Protein AF-B9IB78-F1 (afdb_monomer_lite)

Secondary structure (DSSP, 8-state):
---PPPPHHHHHHHHHHHHHHHHHHHHH-TTHHHHHHHHHHHHHIIIIIHHHHHHHHHHGGG-SS-HHHHHHHHHHHHHHHHHHHHHHHHHHHHHHHTTT--------

Sequence (108 aa):
MKNKRCSWWVRTGFRLFFGGLAFFIAVAFPFLPSLAALIGGIALPLTLAYPCFMWISIKKTHQKGHGVMWCLNLGPGCLGMVLSVLLVVAAVWNLATKGLHANFFHPE

pLDDT: mean 73.42, std 11.43, range [43.75, 92.19]

Organism: Populus trichocarpa (NCBI:txid3694)

InterPro domains:
  IPR013057 Amino acid transporter, transmembrane domain [PF01490] (2-90)

Foldseek 3Di:
DDPPPDPPVVVVVVVCVVVVVVVVCVVPAPLVVLVVLL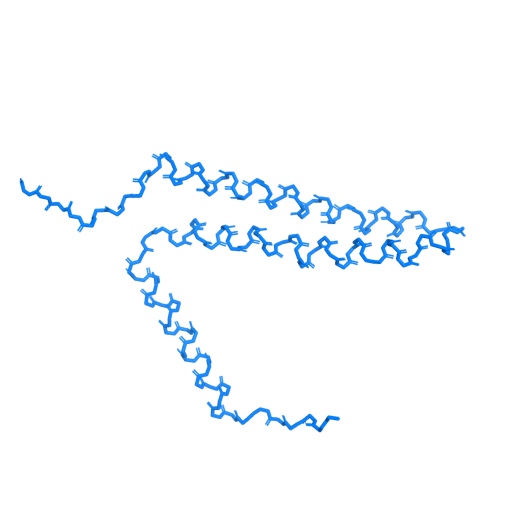VQLVCLLVVQQVVLVVVCVVCVVVPPPDVVVNCVSVVRNVVSNVSSVVSNVVSVVCCVVVVRPPCVDDDD

Structure (mmCIF, N/CA/C/O backbone):
data_AF-B9IB78-F1
#
_entry.id   AF-B9IB78-F1
#
loop_
_atom_site.group_PDB
_atom_site.id
_atom_site.type_symbol
_atom_site.label_atom_id
_atom_site.label_alt_id
_atom_site.label_comp_id
_atom_site.label_asym_id
_atom_site.label_entity_id
_atom_site.label_seq_id
_atom_site.pdbx_PDB_ins_code
_atom_site.Cartn_x
_atom_site.Cartn_y
_atom_site.Cartn_z
_atom_site.occupancy
_atom_site.B_iso_or_equiv
_atom_site.auth_seq_id
_atom_site.auth_comp_id
_atom_site.auth_asym_id
_atom_site.auth_atom_id
_atom_site.pdbx_PDB_model_num
ATOM 1 N N . MET A 1 1 ? -21.396 -17.308 15.262 1.00 46.41 1 MET A N 1
ATOM 2 C CA . MET A 1 1 ? -20.231 -17.838 14.515 1.00 46.41 1 MET A CA 1
ATOM 3 C C . MET A 1 1 ? -19.153 -18.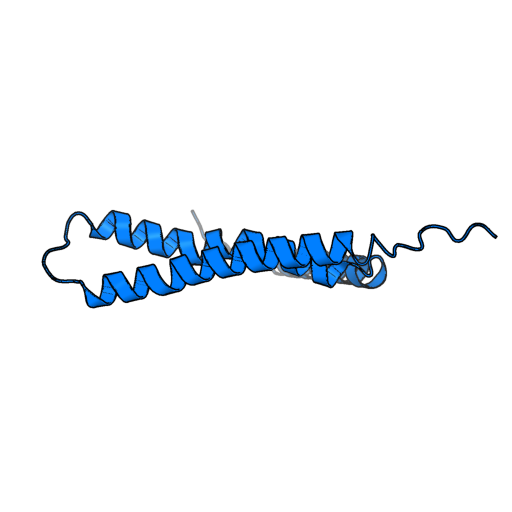247 15.515 1.00 46.41 1 MET A C 1
ATOM 5 O O . MET A 1 1 ? -18.690 -17.398 16.262 1.00 46.41 1 MET A O 1
ATOM 9 N N . LYS A 1 2 ? -18.824 -19.541 15.631 1.00 50.81 2 LYS A N 1
ATOM 10 C CA . LYS A 1 2 ? -17.806 -20.026 16.585 1.00 50.81 2 LYS A CA 1
ATOM 11 C C . LYS A 1 2 ? -16.413 -19.762 16.006 1.00 50.81 2 LYS A C 1
ATOM 13 O O . LYS A 1 2 ? -16.070 -20.333 14.976 1.00 50.81 2 LYS A O 1
ATOM 18 N N . ASN A 1 3 ? -15.629 -18.914 16.669 1.00 60.31 3 ASN A N 1
ATOM 19 C CA . ASN A 1 3 ? -14.272 -18.536 16.269 1.00 60.31 3 ASN A CA 1
ATOM 20 C C . ASN A 1 3 ? -13.300 -19.705 16.548 1.00 60.31 3 ASN A C 1
ATOM 22 O O . ASN A 1 3 ? -12.593 -19.725 17.555 1.00 60.31 3 ASN A O 1
ATOM 26 N N . LYS A 1 4 ? -13.336 -20.762 15.724 1.00 70.94 4 LYS A N 1
ATOM 27 C CA . LYS A 1 4 ? -12.380 -21.876 15.832 1.00 70.94 4 LYS A CA 1
ATOM 28 C C . LYS A 1 4 ? -11.001 -21.368 15.411 1.00 70.94 4 LYS A C 1
ATOM 30 O O . LYS A 1 4 ? -10.877 -20.741 14.361 1.00 70.94 4 LYS A O 1
ATOM 35 N N . ARG A 1 5 ? -9.963 -21.650 16.213 1.00 67.69 5 ARG A N 1
ATOM 36 C CA . ARG A 1 5 ? -8.568 -21.391 15.818 1.00 67.69 5 ARG A CA 1
ATOM 37 C C . ARG A 1 5 ? -8.340 -22.031 14.451 1.00 67.69 5 ARG A C 1
ATOM 39 O O . ARG A 1 5 ? -8.502 -23.241 14.309 1.00 67.69 5 ARG A O 1
ATOM 46 N N . CYS A 1 6 ? -7.999 -21.205 13.465 1.00 67.44 6 CYS A N 1
ATOM 47 C CA . CYS A 1 6 ? -7.587 -21.668 12.147 1.00 67.44 6 CYS A CA 1
ATOM 48 C C . CYS A 1 6 ? -6.486 -22.722 12.344 1.00 67.44 6 CYS A C 1
ATOM 50 O O . CYS A 1 6 ? -5.532 -22.464 13.086 1.00 67.44 6 CYS A O 1
ATOM 52 N N . SER A 1 7 ? -6.673 -23.923 11.782 1.00 82.56 7 SER A N 1
ATOM 53 C CA . SER A 1 7 ? -5.764 -25.048 12.023 1.00 82.56 7 SER A CA 1
ATOM 54 C C . SER A 1 7 ? -4.332 -24.634 11.672 1.00 82.56 7 SER A C 1
ATOM 56 O O . SER A 1 7 ? -4.091 -23.948 10.678 1.00 82.56 7 SER A O 1
ATOM 58 N N . TRP A 1 8 ? -3.368 -24.995 12.517 1.00 83.19 8 TRP A N 1
ATOM 59 C CA . TRP A 1 8 ? -1.984 -24.540 12.368 1.00 83.19 8 TRP A CA 1
ATOM 60 C C . TRP A 1 8 ? -1.414 -24.898 10.984 1.00 83.19 8 TRP A C 1
ATOM 62 O O . TRP A 1 8 ? -0.721 -24.091 10.373 1.00 83.19 8 TRP A O 1
ATOM 72 N N . TRP A 1 9 ? -1.845 -26.034 10.429 1.00 85.56 9 TRP A N 1
ATOM 73 C CA . TRP A 1 9 ? -1.520 -26.491 9.079 1.00 85.56 9 TRP A CA 1
ATOM 74 C C . TRP A 1 9 ? -1.992 -25.555 7.967 1.00 85.56 9 TRP A C 1
ATOM 76 O O . TRP A 1 9 ? -1.199 -25.206 7.098 1.00 85.56 9 TRP A O 1
ATOM 86 N N . VAL A 1 10 ? -3.247 -25.092 8.000 1.00 87.44 10 VAL A N 1
ATOM 87 C CA . VAL A 1 10 ? -3.752 -24.164 6.969 1.00 87.44 10 VAL A CA 1
ATOM 88 C C . VAL A 1 10 ? -3.088 -22.795 7.082 1.00 87.44 10 VAL A C 1
ATOM 90 O O . VAL A 1 10 ? -2.789 -22.170 6.068 1.00 87.44 10 VAL A O 1
ATOM 93 N N . ARG A 1 11 ? -2.767 -22.349 8.303 1.00 84.81 11 ARG A N 1
ATOM 94 C CA . ARG A 1 11 ? -2.031 -21.096 8.522 1.00 84.81 11 ARG A CA 1
ATOM 95 C C . ARG A 1 11 ? -0.603 -21.171 7.977 1.00 84.81 11 ARG A C 1
ATOM 97 O O . ARG A 1 11 ? -0.141 -20.212 7.360 1.00 84.81 11 ARG A O 1
ATOM 104 N N . THR A 1 12 ? 0.086 -22.287 8.201 1.00 88.75 12 THR A N 1
ATOM 105 C CA . THR A 1 12 ? 1.443 -22.518 7.692 1.00 88.75 12 THR A CA 1
ATOM 106 C C . THR A 1 12 ? 1.442 -22.709 6.176 1.00 88.75 12 THR A C 1
ATOM 108 O O . THR A 1 12 ? 2.237 -22.065 5.500 1.00 88.75 12 THR A O 1
ATOM 111 N N . GLY A 1 13 ? 0.506 -23.488 5.626 1.00 92.12 13 GLY A N 1
ATOM 112 C CA . GLY A 1 13 ? 0.356 -23.673 4.180 1.00 92.12 13 GLY A CA 1
ATOM 113 C C . GLY A 1 13 ? 0.106 -22.356 3.445 1.00 92.12 13 GLY A C 1
ATOM 114 O O . GLY A 1 13 ? 0.786 -22.062 2.468 1.00 92.12 13 GLY A O 1
ATOM 115 N N . PHE A 1 14 ? -0.781 -21.505 3.968 1.00 90.38 14 PHE A N 1
ATOM 116 C CA . PHE A 1 14 ? -1.029 -20.179 3.397 1.00 90.38 14 PHE A CA 1
ATOM 117 C C . PHE A 1 14 ? 0.215 -19.282 3.448 1.00 90.38 14 PHE A C 1
ATOM 119 O O . PHE A 1 14 ? 0.536 -18.615 2.469 1.00 90.38 14 PHE A O 1
ATOM 126 N N . ARG A 1 15 ? 0.959 -19.285 4.564 1.00 87.44 15 ARG A N 1
ATOM 127 C CA . ARG A 1 15 ? 2.216 -18.524 4.680 1.00 87.44 15 ARG A CA 1
ATOM 128 C C . ARG A 1 15 ? 3.277 -18.998 3.693 1.00 87.44 15 ARG A C 1
ATOM 130 O O . ARG A 1 15 ? 3.925 -18.158 3.079 1.00 87.44 15 ARG A O 1
ATOM 137 N N . LEU A 1 16 ? 3.447 -20.310 3.545 1.00 92.19 16 LEU A N 1
ATOM 138 C CA . LEU A 1 16 ? 4.402 -20.891 2.602 1.00 92.19 16 LEU A CA 1
ATOM 139 C C . LEU A 1 16 ? 4.001 -20.603 1.155 1.00 92.19 16 LEU A C 1
ATOM 141 O O . LEU A 1 16 ? 4.859 -20.244 0.360 1.00 92.19 16 LEU A O 1
ATOM 145 N N . PHE A 1 17 ? 2.710 -20.683 0.828 1.00 91.62 17 PHE A N 1
ATOM 146 C CA . PHE A 1 17 ? 2.206 -20.356 -0.502 1.00 91.62 17 PHE A CA 1
ATOM 147 C C . PHE A 1 17 ? 2.440 -18.884 -0.853 1.00 91.62 17 PHE A C 1
ATOM 149 O O . PHE A 1 17 ? 3.050 -18.594 -1.874 1.00 91.62 17 PHE A O 1
ATOM 156 N N . PHE A 1 18 ? 2.024 -17.950 0.009 1.00 85.69 18 PHE A N 1
ATOM 157 C CA . PHE A 1 18 ? 2.228 -16.520 -0.238 1.00 85.69 18 PHE A CA 1
ATOM 158 C C . PHE A 1 18 ? 3.707 -16.132 -0.236 1.00 85.69 18 PHE A C 1
ATOM 160 O O . PHE A 1 18 ? 4.128 -15.354 -1.086 1.00 85.69 18 PHE A O 1
ATOM 167 N N . GLY A 1 19 ? 4.498 -16.680 0.688 1.00 86.75 19 GLY A N 1
ATOM 168 C CA . GLY A 1 19 ? 5.938 -16.437 0.744 1.00 86.75 19 GLY A CA 1
ATOM 169 C C . GLY A 1 19 ? 6.668 -16.990 -0.480 1.00 86.75 19 GLY A C 1
ATOM 170 O O . GLY A 1 19 ? 7.464 -16.281 -1.088 1.00 86.75 19 GLY A O 1
ATOM 171 N N . GLY A 1 20 ? 6.353 -18.224 -0.881 1.00 86.56 20 GLY A N 1
ATOM 172 C CA . GLY A 1 20 ? 6.916 -18.865 -2.068 1.00 86.56 20 GLY A CA 1
ATOM 173 C C . GLY A 1 20 ? 6.504 -18.165 -3.360 1.00 86.56 20 GLY A C 1
ATOM 174 O O . GLY A 1 20 ? 7.353 -17.906 -4.206 1.00 86.56 20 GLY A O 1
ATOM 175 N N . LEU A 1 21 ? 5.232 -17.778 -3.486 1.00 84.69 21 LEU A N 1
ATOM 176 C CA . LEU A 1 21 ? 4.734 -16.999 -4.618 1.00 84.69 21 LEU A CA 1
ATOM 177 C C . LEU A 1 21 ? 5.436 -15.638 -4.700 1.00 84.69 21 LEU A C 1
ATOM 179 O O . LEU A 1 21 ? 5.912 -15.265 -5.766 1.00 84.69 21 LEU A O 1
ATOM 183 N N . ALA A 1 22 ? 5.560 -14.919 -3.581 1.00 82.06 22 ALA A N 1
ATOM 184 C CA . ALA A 1 22 ? 6.268 -13.642 -3.541 1.00 82.06 22 ALA A CA 1
ATOM 185 C C . ALA A 1 22 ? 7.746 -13.792 -3.935 1.00 82.06 22 ALA A C 1
ATOM 187 O O . ALA A 1 22 ? 8.246 -12.980 -4.707 1.00 82.06 22 ALA A O 1
ATOM 188 N N . PHE A 1 23 ? 8.425 -14.843 -3.464 1.00 81.94 23 PHE A N 1
ATOM 189 C CA . PHE A 1 23 ? 9.810 -15.143 -3.837 1.00 81.94 23 PHE A CA 1
ATOM 190 C C . PHE A 1 23 ? 9.952 -15.509 -5.321 1.00 81.94 23 PHE A C 1
ATOM 192 O O . PHE A 1 23 ? 10.859 -15.028 -5.993 1.00 81.94 23 PHE A O 1
ATOM 199 N N . PHE A 1 24 ? 9.036 -16.312 -5.863 1.00 81.88 24 PHE A N 1
ATOM 200 C CA . PHE A 1 24 ? 9.041 -16.671 -7.280 1.00 81.88 24 PHE A CA 1
ATOM 201 C C . PHE A 1 24 ? 8.857 -15.438 -8.170 1.00 81.88 24 PHE A C 1
ATOM 203 O O . PHE A 1 24 ? 9.621 -15.235 -9.109 1.00 81.88 24 PHE A O 1
ATOM 210 N N . ILE A 1 25 ? 7.902 -14.568 -7.830 1.00 76.44 25 ILE A N 1
ATOM 211 C CA . ILE A 1 25 ? 7.698 -13.299 -8.534 1.00 76.44 25 ILE A CA 1
ATOM 212 C C . ILE A 1 25 ? 8.950 -12.409 -8.367 1.00 76.44 25 ILE A C 1
ATOM 214 O O . ILE A 1 25 ? 9.356 -11.785 -9.344 1.00 76.44 25 ILE A O 1
ATOM 218 N N . ALA A 1 26 ? 9.591 -12.392 -7.181 1.00 74.88 26 ALA A N 1
ATOM 219 C CA . ALA A 1 26 ? 10.844 -11.664 -6.876 1.00 74.88 26 ALA A CA 1
ATOM 220 C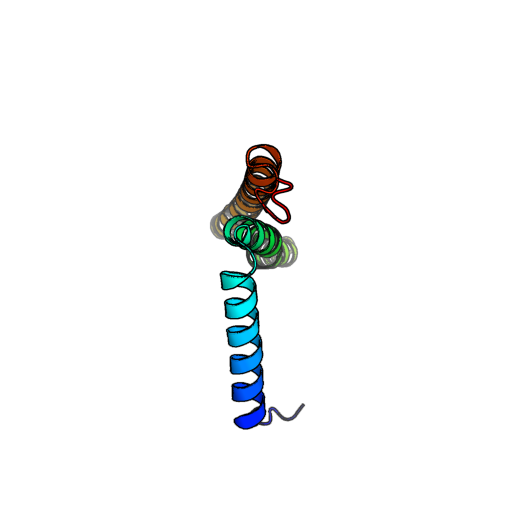 C . ALA A 1 26 ? 11.982 -11.998 -7.824 1.00 74.88 26 ALA A C 1
ATOM 222 O O . ALA A 1 26 ? 12.654 -11.101 -8.331 1.00 74.88 26 ALA A O 1
ATOM 223 N N . VAL A 1 27 ? 12.174 -13.286 -8.066 1.00 74.50 27 VAL A N 1
ATOM 224 C CA . VAL A 1 27 ? 13.242 -13.782 -8.926 1.00 74.50 27 VAL A CA 1
ATOM 225 C C . VAL A 1 27 ? 12.872 -13.659 -10.407 1.00 74.50 27 VAL A C 1
ATOM 227 O O . VAL A 1 27 ? 13.735 -13.336 -11.217 1.00 74.50 27 VAL A O 1
ATOM 230 N N . ALA A 1 28 ? 11.607 -13.884 -10.773 1.00 75.88 28 ALA A N 1
ATOM 231 C CA . ALA A 1 28 ? 11.174 -13.908 -12.170 1.00 75.88 28 ALA A CA 1
ATOM 232 C C . ALA A 1 28 ? 10.959 -12.513 -12.785 1.00 75.88 28 ALA A C 1
ATOM 234 O O . ALA A 1 28 ? 11.098 -12.356 -13.998 1.00 75.88 28 ALA A O 1
ATOM 235 N N . PHE A 1 29 ? 10.604 -11.501 -11.985 1.00 68.31 29 PHE A N 1
ATOM 236 C CA . PHE A 1 29 ? 10.166 -10.205 -12.504 1.00 68.31 29 PHE A CA 1
ATOM 237 C C . PHE A 1 29 ? 10.949 -9.017 -11.917 1.00 68.31 29 PHE A C 1
ATOM 239 O O . PHE A 1 29 ? 10.666 -8.570 -10.802 1.00 68.31 29 PHE A O 1
ATOM 246 N N . PRO A 1 30 ? 11.854 -8.388 -12.694 1.00 64.00 30 PRO A N 1
ATOM 247 C CA . PRO A 1 30 ? 12.628 -7.228 -12.236 1.00 64.00 30 PRO A CA 1
ATOM 248 C C . PRO A 1 30 ? 11.792 -5.939 -12.072 1.00 64.00 30 PRO A C 1
ATOM 250 O O . PRO A 1 30 ? 12.304 -4.921 -11.613 1.00 64.00 30 PRO A O 1
ATOM 253 N N . PHE A 1 31 ? 10.499 -5.953 -12.423 1.00 64.06 31 PHE A N 1
ATOM 254 C CA . PHE A 1 31 ? 9.575 -4.806 -12.333 1.00 64.06 31 PHE A CA 1
ATOM 255 C C . PHE A 1 31 ? 8.749 -4.749 -11.037 1.00 64.06 31 PHE A C 1
ATOM 257 O O . PHE A 1 31 ? 7.897 -3.874 -10.858 1.00 64.06 31 PHE A O 1
ATOM 264 N N . LEU A 1 32 ? 8.995 -5.670 -10.113 1.00 66.75 32 LEU A N 1
ATOM 265 C CA . LEU A 1 32 ? 8.300 -5.763 -8.835 1.00 66.75 32 LEU A CA 1
ATOM 266 C C . LEU A 1 32 ? 8.253 -4.507 -7.966 1.00 66.75 32 LEU A C 1
ATOM 268 O O . LEU A 1 32 ? 7.210 -4.289 -7.354 1.00 66.75 32 LEU A O 1
ATOM 272 N N . PRO A 1 33 ? 9.303 -3.669 -7.895 1.00 67.62 33 PRO A N 1
ATOM 273 C CA . PRO A 1 33 ? 9.221 -2.415 -7.154 1.00 67.62 33 PRO A CA 1
ATOM 274 C C . PRO A 1 33 ? 8.086 -1.521 -7.667 1.00 67.62 33 PRO A C 1
ATOM 276 O O . PRO A 1 33 ? 7.365 -0.920 -6.874 1.00 67.62 33 PRO A O 1
ATOM 279 N N . SER A 1 34 ? 7.874 -1.491 -8.988 1.00 66.94 34 SER A N 1
ATOM 280 C CA . SER A 1 34 ? 6.786 -0.725 -9.600 1.00 66.94 34 SER A CA 1
ATOM 281 C C . SER A 1 34 ? 5.419 -1.364 -9.341 1.00 66.94 34 SER A C 1
ATOM 283 O O . SER A 1 34 ? 4.459 -0.671 -9.012 1.00 66.94 34 SER A O 1
ATOM 285 N N . LEU A 1 35 ? 5.331 -2.699 -9.404 1.00 68.62 35 LEU A N 1
ATOM 286 C CA . LEU A 1 35 ? 4.091 -3.429 -9.125 1.00 68.62 35 LEU A CA 1
ATOM 287 C C . LEU A 1 35 ? 3.663 -3.289 -7.654 1.00 68.62 35 LEU A C 1
ATOM 289 O O . LEU A 1 35 ? 2.495 -3.045 -7.366 1.00 68.62 35 LEU A O 1
ATOM 293 N N . ALA A 1 36 ? 4.614 -3.380 -6.723 1.00 76.12 36 ALA A N 1
ATOM 294 C CA . ALA A 1 36 ? 4.383 -3.178 -5.297 1.00 76.12 36 ALA A CA 1
ATOM 295 C C . ALA A 1 36 ? 3.969 -1.732 -4.986 1.00 76.12 36 ALA A C 1
ATOM 297 O O . ALA A 1 36 ? 3.050 -1.5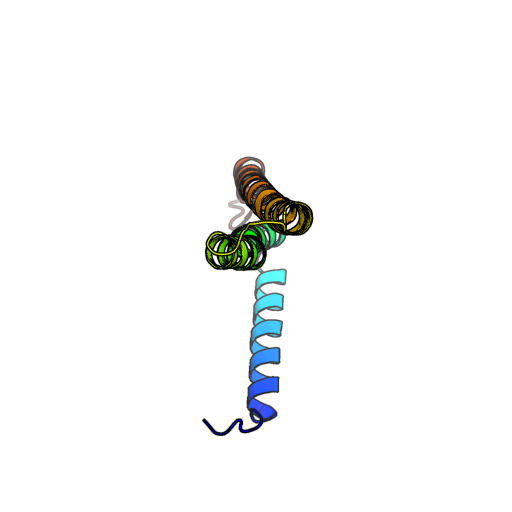25 -4.194 1.00 76.12 36 ALA A O 1
ATOM 298 N N . ALA A 1 37 ? 4.586 -0.740 -5.638 1.00 74.19 37 ALA A N 1
ATOM 299 C CA . ALA A 1 37 ? 4.185 0.661 -5.523 1.00 74.19 37 ALA A CA 1
ATOM 300 C C . ALA A 1 37 ? 2.774 0.913 -6.080 1.00 74.19 37 ALA A C 1
ATOM 302 O O . ALA A 1 37 ? 2.014 1.666 -5.479 1.00 74.19 37 ALA A O 1
ATOM 303 N N . LEU A 1 38 ? 2.390 0.248 -7.175 1.00 73.38 38 LEU A N 1
ATOM 304 C CA . LEU A 1 38 ? 1.049 0.342 -7.757 1.00 73.38 38 LEU A CA 1
ATOM 305 C C . LEU A 1 38 ? -0.013 -0.288 -6.842 1.00 73.38 38 LEU A C 1
ATOM 307 O O . LEU A 1 38 ? -1.022 0.341 -6.530 1.00 73.38 38 LEU A O 1
ATOM 311 N N . ILE A 1 39 ? 0.234 -1.515 -6.374 1.00 79.94 39 ILE A N 1
ATOM 312 C CA . ILE A 1 39 ? -0.666 -2.249 -5.473 1.00 79.94 39 ILE A CA 1
ATOM 313 C C . ILE A 1 39 ? -0.798 -1.507 -4.138 1.00 79.94 39 ILE A C 1
ATOM 315 O O . ILE A 1 39 ? -1.908 -1.311 -3.644 1.00 79.94 39 ILE A O 1
ATOM 319 N N . GLY A 1 40 ? 0.323 -1.049 -3.575 1.00 79.81 40 GLY A N 1
ATOM 320 C CA . GLY A 1 40 ? 0.348 -0.229 -2.366 1.00 79.81 40 GLY A CA 1
ATOM 321 C C . GLY A 1 40 ? -0.360 1.111 -2.565 1.00 79.81 40 GLY A C 1
ATOM 322 O O . GLY A 1 40 ? -1.148 1.510 -1.713 1.00 79.81 40 GLY A O 1
ATOM 323 N N . GLY A 1 41 ? -0.156 1.753 -3.718 1.00 79.12 41 GLY A N 1
ATOM 324 C CA . GLY A 1 41 ? -0.848 2.968 -4.139 1.00 79.12 41 GLY A CA 1
ATOM 325 C C . GLY A 1 41 ? -2.362 2.800 -4.096 1.00 79.12 41 GLY A C 1
ATOM 326 O O . GLY A 1 41 ? -3.027 3.531 -3.379 1.00 79.12 41 GLY A O 1
ATOM 327 N N . ILE A 1 42 ? -2.906 1.782 -4.765 1.00 76.31 42 ILE A N 1
ATOM 328 C CA . ILE A 1 42 ? -4.356 1.514 -4.816 1.00 76.31 42 ILE A CA 1
ATOM 329 C C . ILE A 1 42 ? -4.926 1.124 -3.437 1.00 76.31 42 ILE A C 1
ATOM 331 O O . ILE A 1 42 ? -6.081 1.421 -3.127 1.00 76.31 42 ILE A O 1
ATOM 335 N N . ALA A 1 43 ? -4.127 0.480 -2.583 1.00 81.88 43 ALA A N 1
ATOM 336 C CA . ALA A 1 43 ? -4.544 0.085 -1.239 1.00 81.88 43 ALA A CA 1
ATOM 337 C C . ALA A 1 43 ? -4.553 1.249 -0.223 1.00 81.88 43 ALA A C 1
ATOM 339 O O . ALA A 1 43 ? -5.289 1.194 0.768 1.00 81.88 43 ALA A O 1
ATOM 340 N N . LEU A 1 44 ? -3.773 2.313 -0.444 1.00 74.94 44 LEU A N 1
ATOM 341 C CA . LEU A 1 44 ? -3.679 3.466 0.464 1.00 74.94 44 LEU A CA 1
ATOM 342 C C . LEU A 1 44 ? -5.016 4.220 0.637 1.00 74.94 44 LEU A C 1
ATOM 344 O O . LEU A 1 44 ? -5.406 4.456 1.780 1.00 74.94 44 LEU A O 1
ATOM 348 N N . PRO A 1 45 ? -5.791 4.532 -0.420 1.00 73.69 45 PRO A N 1
ATOM 349 C CA . PRO A 1 45 ? -7.135 5.097 -0.300 1.00 73.69 45 PRO A CA 1
ATOM 350 C C . PRO A 1 45 ? -8.082 4.206 0.504 1.00 73.69 45 PRO A C 1
ATOM 352 O O . PRO A 1 45 ? -8.839 4.679 1.351 1.00 73.69 45 PRO A O 1
ATOM 355 N N . LEU A 1 46 ? -8.019 2.895 0.276 1.00 73.06 46 LEU A N 1
ATOM 356 C CA . LEU A 1 46 ? -8.908 1.935 0.924 1.00 73.06 46 LEU A CA 1
ATOM 357 C C . LEU A 1 46 ? -8.599 1.781 2.417 1.00 73.06 46 LEU A C 1
ATOM 359 O O . LEU A 1 46 ? -9.511 1.603 3.218 1.00 73.06 46 LEU A O 1
ATOM 363 N N . THR A 1 47 ? -7.329 1.867 2.808 1.00 79.25 47 THR A N 1
ATOM 364 C CA . THR A 1 47 ? -6.901 1.687 4.204 1.00 79.25 47 THR A CA 1
ATOM 365 C C . THR A 1 47 ? -6.885 2.985 5.009 1.00 79.25 47 THR A C 1
ATOM 367 O O . THR A 1 47 ? -7.153 2.946 6.207 1.00 79.25 47 THR A O 1
ATOM 370 N N . LEU A 1 48 ? -6.619 4.131 4.373 1.00 73.38 48 LEU A N 1
ATOM 371 C CA . LEU A 1 48 ? -6.522 5.433 5.043 1.00 73.38 48 LEU A CA 1
ATOM 372 C C . LEU A 1 48 ? -7.738 6.324 4.784 1.00 73.38 48 LEU A C 1
ATOM 374 O O . LEU A 1 48 ? -8.300 6.880 5.727 1.00 73.38 48 LEU A O 1
ATOM 378 N N . ALA A 1 49 ? -8.169 6.465 3.527 1.00 77.69 49 ALA A N 1
ATOM 379 C CA . ALA A 1 49 ? -9.247 7.390 3.184 1.00 77.69 49 ALA A CA 1
ATOM 380 C C . ALA A 1 49 ? -10.624 6.835 3.568 1.00 77.69 49 ALA A C 1
ATOM 382 O O . ALA A 1 49 ? -11.437 7.581 4.107 1.00 77.69 49 ALA A O 1
ATOM 383 N N . TYR A 1 50 ? -10.877 5.536 3.375 1.00 77.81 50 TYR A N 1
ATOM 384 C CA . TYR A 1 50 ? -12.166 4.912 3.701 1.00 77.81 50 TYR A CA 1
ATOM 385 C C . TYR A 1 50 ? -12.584 5.063 5.179 1.00 77.81 50 TYR A C 1
ATOM 387 O O . TYR A 1 50 ? -13.671 5.593 5.423 1.00 77.81 50 TYR A O 1
ATOM 395 N N . PRO A 1 51 ? -11.770 4.683 6.188 1.00 78.50 51 PRO A N 1
ATOM 396 C CA . PRO A 1 51 ? -12.161 4.865 7.587 1.00 78.50 51 PRO A CA 1
ATOM 397 C C . PRO A 1 51 ? -12.264 6.345 7.983 1.00 78.50 51 PRO A C 1
ATOM 399 O O . PRO A 1 51 ? -13.159 6.696 8.752 1.00 78.50 51 PRO A O 1
ATOM 402 N N . CYS A 1 52 ? -11.419 7.222 7.425 1.00 75.50 52 CYS A N 1
ATOM 403 C CA . CYS A 1 52 ? -11.471 8.661 7.698 1.00 75.50 52 CYS A CA 1
ATOM 404 C C . CYS A 1 52 ? -12.752 9.304 7.148 1.00 75.50 52 CYS A C 1
ATOM 406 O O . CYS A 1 52 ? -13.458 10.000 7.878 1.00 75.50 52 CYS A O 1
ATOM 408 N N . PHE A 1 53 ? -13.100 9.038 5.886 1.00 75.75 53 PHE A N 1
ATOM 409 C CA . PHE A 1 53 ? -14.340 9.531 5.282 1.00 75.75 53 PHE A CA 1
ATOM 410 C C . PHE A 1 53 ? -15.573 8.928 5.944 1.00 75.75 53 PHE A C 1
ATOM 412 O O . PHE A 1 53 ? -16.548 9.641 6.173 1.00 75.75 53 PHE A O 1
ATOM 419 N N . MET A 1 54 ? -15.537 7.643 6.297 1.00 81.81 54 MET A N 1
ATOM 420 C CA . MET A 1 54 ? -16.640 7.001 7.006 1.00 81.81 54 MET A CA 1
ATOM 421 C C . MET A 1 54 ? -16.858 7.630 8.385 1.00 81.81 54 MET A C 1
ATOM 423 O O . MET A 1 54 ? -17.989 7.968 8.731 1.00 81.81 54 MET A O 1
ATOM 427 N N . TRP A 1 55 ? -15.786 7.876 9.142 1.00 79.44 55 TRP A N 1
ATOM 428 C CA . TRP A 1 55 ? -15.856 8.578 10.423 1.00 79.44 55 TRP A CA 1
ATOM 429 C C . TRP A 1 55 ? -16.444 9.985 10.284 1.00 79.44 55 TRP A C 1
ATOM 431 O O . TRP A 1 55 ? -17.329 10.365 11.053 1.00 79.44 55 TRP A O 1
ATOM 441 N N . ILE A 1 56 ? -15.997 10.742 9.280 1.00 75.56 56 ILE A N 1
ATOM 442 C CA . ILE A 1 56 ? -16.517 12.081 8.990 1.00 75.56 56 ILE A CA 1
ATOM 443 C C . ILE A 1 56 ? -18.006 12.016 8.645 1.00 75.56 56 ILE A C 1
ATOM 445 O O . ILE A 1 56 ? -18.780 12.775 9.221 1.00 75.56 56 ILE A O 1
ATOM 449 N N . SER A 1 57 ? -18.428 11.093 7.779 1.00 75.81 57 SER A N 1
ATOM 450 C CA . SER A 1 57 ? -19.833 10.918 7.389 1.00 75.81 57 SER A CA 1
ATOM 451 C C . SER A 1 57 ? -20.734 10.551 8.570 1.00 75.81 57 SER A C 1
ATOM 453 O O . SER A 1 57 ? -21.834 11.085 8.678 1.00 75.81 57 SER A O 1
ATOM 455 N N . ILE A 1 58 ? -20.262 9.708 9.495 1.00 78.50 58 ILE A N 1
ATOM 456 C CA . ILE A 1 58 ? -21.010 9.324 10.704 1.00 78.50 58 ILE A CA 1
ATOM 457 C C . ILE A 1 58 ? -21.099 10.497 11.697 1.00 78.50 58 ILE A C 1
ATOM 459 O O . ILE A 1 58 ? -22.154 10.748 12.279 1.00 78.50 58 ILE A O 1
ATOM 463 N N . LYS A 1 59 ? -20.003 11.242 11.901 1.00 66.94 59 LYS A N 1
ATOM 464 C CA . LYS A 1 59 ? -19.935 12.356 12.867 1.00 66.94 59 LYS A CA 1
ATOM 465 C C . LYS A 1 59 ? -20.540 13.665 12.352 1.00 66.94 59 LYS A C 1
ATOM 467 O O . LYS A 1 59 ? -20.871 14.515 13.180 1.00 66.94 59 LYS A O 1
ATOM 472 N N . LYS A 1 60 ? -20.716 13.834 11.035 1.00 58.28 60 LYS A N 1
ATOM 473 C CA . LYS A 1 60 ? -21.268 15.051 10.408 1.00 58.28 60 LYS A CA 1
ATOM 474 C C . LYS A 1 60 ? -22.663 15.416 10.921 1.00 58.28 60 LYS A C 1
ATOM 476 O O . LYS A 1 60 ? -22.994 16.594 11.003 1.00 58.28 60 LYS A O 1
ATOM 481 N N . THR A 1 61 ? -23.438 14.432 11.370 1.00 55.38 61 THR A N 1
ATOM 482 C CA . THR A 1 61 ? -24.775 14.638 11.953 1.00 55.38 61 THR A CA 1
ATOM 483 C C . THR A 1 61 ? -24.739 15.128 13.414 1.00 55.38 61 THR A C 1
ATOM 485 O O . THR A 1 61 ? -25.727 15.660 13.905 1.00 55.38 61 THR A O 1
ATOM 488 N N . HIS A 1 62 ? -23.603 15.021 14.117 1.00 57.97 62 HIS A N 1
ATOM 489 C CA . HIS A 1 62 ? -23.472 15.302 15.561 1.00 57.97 62 HIS A CA 1
ATOM 490 C C . HIS A 1 62 ? -22.460 16.435 15.865 1.00 57.97 62 HIS A C 1
ATOM 492 O O . HIS A 1 62 ? -21.822 16.479 16.918 1.00 57.97 62 HIS A O 1
ATOM 498 N N . GLN A 1 63 ? -22.249 17.339 14.902 1.00 56.69 63 GLN A N 1
ATOM 499 C CA . GLN A 1 63 ? -21.009 18.112 14.748 1.00 56.69 63 GLN A CA 1
ATOM 500 C C . GLN A 1 63 ? -20.975 19.500 15.427 1.00 56.69 63 GLN A C 1
ATOM 502 O O . GLN A 1 63 ? -20.242 20.382 14.980 1.00 56.69 63 GLN A O 1
ATOM 507 N N . LYS A 1 64 ? -21.705 19.736 16.523 1.00 53.12 64 LYS A N 1
ATOM 508 C CA . LYS A 1 64 ? -21.540 20.983 17.299 1.00 53.12 64 LYS A CA 1
ATOM 509 C C . LYS A 1 64 ? -20.352 20.857 18.272 1.00 53.12 64 LYS A C 1
ATOM 511 O O . LYS A 1 64 ? -20.564 20.664 19.458 1.00 53.12 64 LYS A O 1
ATOM 516 N N . GLY A 1 65 ? -19.104 20.912 17.782 1.00 60.53 65 GLY A N 1
ATOM 517 C CA . GLY A 1 65 ? -17.931 21.133 18.660 1.00 60.53 65 GLY A CA 1
ATOM 518 C C . GLY A 1 65 ? -16.618 20.386 18.371 1.00 60.53 65 GLY A C 1
ATOM 519 O O . GLY A 1 65 ? -15.642 20.613 19.073 1.00 60.53 65 GLY A O 1
ATOM 520 N N . HIS A 1 66 ? -16.527 19.519 17.354 1.00 63.75 66 HIS A N 1
ATOM 521 C CA . HIS A 1 66 ? -15.366 18.615 17.171 1.00 63.75 66 HIS A CA 1
ATOM 522 C C . HIS A 1 66 ? -14.383 19.035 16.051 1.00 63.75 66 HIS A C 1
ATOM 524 O O . HIS A 1 66 ? -13.861 18.184 15.328 1.00 63.75 66 HIS A O 1
ATOM 530 N N . GLY A 1 67 ? -14.117 20.336 15.885 1.00 68.06 67 GLY A N 1
ATOM 531 C CA . GLY A 1 67 ? -13.339 20.873 14.751 1.00 68.06 67 GLY A CA 1
ATOM 532 C C . GLY A 1 67 ? -11.915 20.311 14.606 1.00 68.06 67 GLY A C 1
ATOM 533 O O . GLY A 1 67 ? -11.496 19.963 13.504 1.00 68.06 67 GLY A O 1
ATOM 534 N N . VAL A 1 68 ? -11.188 20.135 15.716 1.00 72.75 68 VAL A N 1
ATOM 535 C CA . VAL A 1 68 ? -9.803 19.618 15.697 1.00 72.75 68 VAL A CA 1
ATOM 536 C C . VAL A 1 68 ? -9.754 1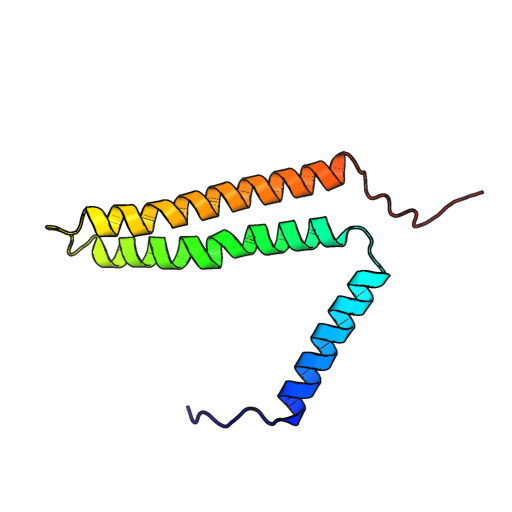8.155 15.248 1.00 72.75 68 VAL A C 1
ATOM 538 O O . VAL A 1 68 ? -8.944 17.781 14.404 1.00 72.75 68 VAL A O 1
ATOM 541 N N . MET A 1 69 ? -10.667 17.322 15.751 1.00 72.00 69 MET A N 1
ATOM 542 C CA . MET A 1 69 ? -10.709 15.895 15.416 1.00 72.00 69 MET A CA 1
ATOM 543 C C . MET A 1 69 ? -11.193 15.641 13.981 1.00 72.00 69 MET A C 1
ATOM 545 O O . MET A 1 69 ? -10.855 14.619 13.383 1.00 72.00 69 MET A O 1
ATOM 549 N N . TRP A 1 70 ? -11.957 16.584 13.423 1.00 71.69 70 TRP A N 1
ATOM 550 C CA . TRP A 1 70 ? -12.350 16.602 12.017 1.00 71.69 70 TRP A CA 1
ATOM 551 C C . TRP A 1 70 ? -11.146 16.882 11.108 1.00 71.69 70 TRP A C 1
ATOM 553 O O . TRP A 1 70 ? -10.894 16.112 10.184 1.00 71.69 70 TRP A O 1
ATOM 563 N N . CYS A 1 71 ? -10.335 17.896 11.433 1.00 72.69 71 CYS A N 1
ATOM 564 C CA . CYS A 1 71 ? -9.098 18.204 10.707 1.00 72.69 71 CYS A CA 1
ATOM 565 C C . CYS A 1 71 ? -8.085 17.044 10.765 1.00 72.69 71 CYS A C 1
ATOM 567 O O . CYS A 1 71 ? -7.530 16.651 9.740 1.00 72.69 71 CYS A O 1
ATOM 569 N N . LEU A 1 72 ? -7.923 16.421 11.940 1.00 76.88 72 LEU A N 1
ATOM 570 C CA . LEU A 1 72 ? -7.036 15.266 12.127 1.00 76.88 72 LEU A CA 1
ATOM 571 C C . LEU A 1 72 ? -7.480 14.002 11.378 1.00 76.88 72 LEU A C 1
ATOM 573 O O . LEU A 1 72 ? -6.630 13.174 11.082 1.00 76.88 72 LEU A O 1
ATOM 577 N N . ASN A 1 73 ? -8.769 13.832 11.065 1.00 77.12 73 ASN A N 1
ATOM 578 C CA . ASN A 1 73 ? -9.231 12.720 10.221 1.00 77.12 73 ASN A CA 1
ATOM 579 C C . ASN A 1 73 ? -9.170 13.066 8.726 1.00 77.12 73 ASN A C 1
ATOM 581 O O . ASN A 1 73 ? -8.853 12.210 7.907 1.00 77.12 73 ASN A O 1
ATOM 585 N N . LEU A 1 74 ? -9.433 14.319 8.346 1.00 79.25 74 LEU A N 1
ATOM 586 C CA . LEU A 1 74 ? -9.354 14.744 6.945 1.00 79.25 74 LEU A CA 1
ATOM 587 C C . LEU A 1 74 ? -7.923 14.803 6.413 1.00 79.25 74 LEU A C 1
ATOM 589 O O . LEU A 1 74 ? -7.680 14.359 5.294 1.00 79.25 74 LEU A O 1
ATOM 593 N N . GLY A 1 75 ? -6.983 15.322 7.203 1.00 80.88 75 GLY A N 1
ATOM 594 C CA . GLY A 1 75 ? -5.576 15.464 6.821 1.00 80.88 75 GLY A CA 1
ATOM 595 C C . GLY A 1 75 ? -4.947 14.169 6.286 1.00 80.88 75 GLY A C 1
ATOM 596 O O . GLY A 1 75 ? -4.557 14.136 5.119 1.00 80.88 75 GLY A O 1
ATOM 597 N N . PRO A 1 76 ? -4.875 13.084 7.080 1.00 79.38 76 PRO A N 1
ATOM 598 C CA . PRO A 1 76 ? -4.289 11.817 6.644 1.00 79.38 76 PRO A CA 1
ATOM 599 C C . PRO A 1 76 ? -5.083 11.139 5.520 1.00 79.38 76 PRO A C 1
ATOM 601 O O . PRO A 1 76 ? -4.480 10.474 4.680 1.00 79.38 76 PRO A O 1
ATOM 604 N N . GLY A 1 77 ? -6.406 11.338 5.446 1.00 79.94 77 GLY A N 1
ATOM 605 C CA . GLY A 1 77 ? -7.224 10.848 4.332 1.00 79.94 77 GLY A CA 1
ATOM 606 C C . GLY A 1 77 ? -6.859 11.512 2.999 1.00 79.94 77 GLY A C 1
ATOM 607 O O . GLY A 1 77 ? -6.596 10.821 2.015 1.00 79.94 77 GLY A O 1
ATOM 608 N N . CYS A 1 78 ? -6.772 12.845 2.970 1.00 80.69 78 CYS A N 1
ATOM 609 C CA . CYS A 1 78 ? -6.330 13.597 1.792 1.00 80.69 78 CYS A CA 1
ATOM 610 C C . CYS A 1 78 ? -4.873 13.286 1.434 1.00 80.69 78 CYS A C 1
ATOM 612 O O . CYS A 1 78 ? -4.563 13.067 0.265 1.00 80.69 78 CYS A O 1
ATOM 614 N N . LEU A 1 79 ? -3.990 13.209 2.433 1.00 82.38 79 LEU A N 1
ATOM 615 C CA . LEU A 1 79 ? -2.587 12.850 2.237 1.00 82.38 79 LEU A CA 1
ATOM 616 C C . LEU A 1 79 ? -2.456 11.450 1.616 1.00 82.38 79 LEU A C 1
ATOM 618 O O . LEU A 1 79 ? -1.702 11.279 0.662 1.00 82.38 79 LEU A O 1
ATOM 622 N N . GLY A 1 80 ? -3.238 10.473 2.087 1.00 81.00 80 GLY A N 1
ATOM 623 C CA . GLY A 1 80 ? -3.287 9.119 1.529 1.00 81.00 80 GLY A CA 1
ATOM 624 C C . GLY A 1 80 ? -3.767 9.073 0.074 1.00 81.00 80 GLY A C 1
ATOM 625 O O . GLY A 1 80 ? -3.195 8.343 -0.733 1.00 81.00 80 GLY A O 1
ATOM 626 N N . MET A 1 81 ? -4.759 9.891 -0.291 1.00 80.62 81 MET A N 1
ATOM 627 C CA . MET A 1 81 ? -5.228 10.023 -1.679 1.00 80.62 81 MET A CA 1
ATOM 628 C C . MET A 1 81 ? -4.166 10.652 -2.589 1.00 80.62 81 MET A C 1
ATOM 630 O O . MET A 1 81 ? -3.914 10.148 -3.682 1.00 80.62 81 MET A O 1
ATOM 634 N N . VAL A 1 82 ? -3.508 11.723 -2.137 1.00 85.25 82 VAL A N 1
ATOM 635 C CA . VAL A 1 82 ? -2.438 12.389 -2.898 1.00 85.25 82 VAL A CA 1
ATOM 636 C C . VAL A 1 82 ? -1.248 11.449 -3.093 1.00 85.25 82 VAL A C 1
ATOM 638 O O . VAL A 1 82 ? -0.762 11.301 -4.213 1.00 85.25 82 VAL A O 1
ATOM 641 N N . LEU A 1 83 ? -0.826 10.753 -2.033 1.00 81.69 83 LEU A N 1
ATOM 642 C CA . LEU A 1 83 ? 0.223 9.733 -2.097 1.00 81.69 83 LEU A CA 1
ATOM 643 C C . LEU A 1 83 ? -0.144 8.601 -3.061 1.00 81.69 83 LEU A C 1
ATOM 645 O O . LEU A 1 83 ? 0.698 8.195 -3.852 1.00 81.69 83 LEU A O 1
ATOM 649 N N . SER A 1 84 ? -1.394 8.131 -3.057 1.00 83.56 84 SER A N 1
ATOM 650 C CA . SER A 1 84 ? -1.873 7.124 -4.011 1.00 83.56 84 SER A CA 1
ATOM 651 C C . SER A 1 84 ? -1.708 7.577 -5.457 1.00 83.56 84 SER A C 1
ATOM 653 O O . SER A 1 84 ? -1.185 6.825 -6.275 1.00 83.56 84 SER A O 1
ATOM 655 N N . VAL A 1 85 ? -2.156 8.791 -5.789 1.00 84.19 85 VAL A N 1
ATOM 656 C CA . VAL A 1 85 ? -2.061 9.320 -7.158 1.00 84.19 85 VAL A CA 1
ATOM 657 C C . VAL A 1 85 ? -0.599 9.484 -7.563 1.00 84.19 85 VAL A C 1
ATOM 659 O O . VAL A 1 85 ? -0.217 9.035 -8.640 1.00 84.19 85 VAL A O 1
ATOM 662 N N . LEU A 1 86 ? 0.236 10.051 -6.686 1.00 84.25 86 LEU A N 1
ATOM 663 C CA . LEU A 1 86 ? 1.672 10.201 -6.927 1.00 84.25 86 LEU A CA 1
ATOM 664 C C . LEU A 1 86 ? 2.358 8.852 -7.166 1.00 84.25 86 LEU A C 1
ATOM 666 O O . LEU A 1 86 ? 3.152 8.740 -8.096 1.00 84.25 86 LEU A O 1
ATOM 670 N N . LEU A 1 87 ? 2.036 7.824 -6.375 1.00 81.38 87 LEU A N 1
ATOM 671 C CA . LEU A 1 87 ? 2.595 6.480 -6.535 1.00 81.38 87 LEU A CA 1
ATOM 672 C C . LEU A 1 87 ? 2.156 5.826 -7.846 1.00 81.38 87 LEU A C 1
ATOM 674 O O . LEU A 1 87 ? 2.990 5.238 -8.530 1.00 81.38 87 LEU A O 1
ATOM 678 N N . VAL A 1 88 ? 0.883 5.957 -8.231 1.00 81.56 88 VAL A N 1
ATOM 679 C CA . VAL A 1 88 ? 0.384 5.440 -9.516 1.00 81.56 88 VAL A CA 1
ATOM 680 C C . VAL A 1 88 ? 1.067 6.149 -10.684 1.00 81.56 88 VAL A C 1
ATOM 682 O O . VAL A 1 88 ? 1.563 5.484 -11.589 1.00 81.56 88 VAL A O 1
ATOM 685 N N . VAL A 1 89 ? 1.164 7.481 -10.649 1.00 83.38 89 VAL A N 1
ATOM 686 C CA . VAL A 1 89 ? 1.847 8.266 -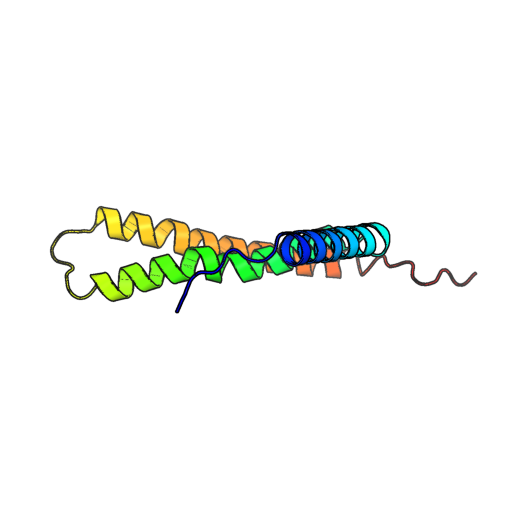11.689 1.00 83.38 89 VAL A CA 1
ATOM 687 C C . VAL A 1 89 ? 3.327 7.900 -11.761 1.00 83.38 89 VAL A C 1
ATOM 689 O O . VAL A 1 89 ? 3.835 7.663 -12.852 1.00 83.38 89 VAL A O 1
ATOM 692 N N . ALA A 1 90 ? 4.015 7.789 -10.624 1.00 79.88 90 ALA A N 1
ATOM 693 C CA . ALA A 1 90 ? 5.421 7.400 -10.576 1.00 79.88 90 ALA A CA 1
ATOM 694 C C . ALA A 1 90 ? 5.648 5.974 -11.096 1.00 79.88 90 ALA A C 1
ATOM 696 O O . ALA A 1 90 ? 6.625 5.741 -11.808 1.00 79.88 90 ALA A O 1
ATOM 697 N N . ALA A 1 91 ? 4.752 5.034 -10.784 1.00 75.44 91 ALA A N 1
ATOM 698 C CA . ALA A 1 91 ? 4.802 3.666 -11.291 1.00 75.44 91 ALA A CA 1
ATOM 699 C C . ALA A 1 91 ? 4.597 3.631 -12.812 1.00 75.44 91 ALA A C 1
ATOM 701 O O . ALA A 1 91 ? 5.411 3.043 -13.522 1.00 75.44 91 ALA A O 1
ATOM 702 N N . VAL A 1 92 ? 3.573 4.321 -13.329 1.00 78.75 92 VAL A N 1
ATOM 703 C CA . VAL A 1 92 ? 3.313 4.446 -14.775 1.00 78.75 92 VAL A CA 1
ATOM 704 C C . VAL A 1 92 ? 4.482 5.127 -15.485 1.00 78.75 92 VAL A C 1
ATOM 706 O O . VAL A 1 92 ? 4.920 4.657 -16.531 1.00 78.75 92 VAL A O 1
ATOM 709 N N . TRP A 1 93 ? 5.046 6.184 -14.898 1.00 79.00 93 TRP A N 1
ATOM 710 C CA . TRP A 1 93 ? 6.213 6.876 -15.438 1.00 79.00 93 TRP A CA 1
ATOM 711 C C . TRP A 1 93 ? 7.454 5.982 -15.454 1.00 79.00 93 TRP A C 1
ATOM 713 O O . TRP A 1 93 ? 8.183 5.970 -16.443 1.00 79.00 93 TRP A O 1
ATOM 723 N N . ASN A 1 94 ? 7.690 5.186 -14.403 1.00 74.00 94 ASN A N 1
ATOM 724 C CA . ASN A 1 94 ? 8.765 4.188 -14.392 1.00 74.00 94 ASN A CA 1
ATOM 725 C C . ASN A 1 94 ? 8.551 3.136 -15.483 1.00 74.00 94 ASN A C 1
ATOM 727 O O . ASN A 1 94 ? 9.505 2.786 -16.169 1.00 74.00 94 ASN A O 1
ATOM 731 N N . LEU A 1 95 ? 7.314 2.665 -15.672 1.00 72.19 95 LEU A N 1
ATOM 732 C CA . LEU A 1 95 ? 6.978 1.718 -16.737 1.00 72.19 95 LEU A CA 1
ATOM 733 C C . LEU A 1 95 ? 7.204 2.314 -18.128 1.00 72.19 95 LEU A C 1
ATOM 735 O O . LEU A 1 95 ? 7.710 1.612 -18.994 1.00 72.19 95 LEU A O 1
ATOM 739 N N . ALA A 1 96 ? 6.839 3.579 -18.342 1.00 75.12 96 ALA A N 1
ATOM 740 C CA . ALA A 1 96 ? 6.970 4.254 -19.630 1.00 75.12 96 ALA A CA 1
ATOM 741 C C . ALA A 1 96 ? 8.428 4.608 -19.963 1.00 75.12 96 ALA A C 1
ATOM 743 O O . ALA A 1 96 ? 8.869 4.406 -21.088 1.00 75.12 96 ALA A O 1
ATOM 744 N N . THR A 1 97 ? 9.191 5.114 -18.988 1.00 72.38 97 THR A N 1
ATOM 745 C CA . THR A 1 97 ? 10.583 5.561 -19.201 1.00 72.38 97 THR A CA 1
ATOM 746 C C . THR A 1 97 ? 11.596 4.430 -19.149 1.00 72.38 97 THR A C 1
ATOM 748 O O . THR A 1 97 ? 12.538 4.419 -19.934 1.00 72.38 97 THR A O 1
ATOM 751 N N . LYS A 1 98 ? 11.405 3.452 -18.260 1.00 63.72 98 LYS A N 1
ATOM 752 C CA . LYS A 1 98 ? 12.224 2.233 -18.204 1.00 63.72 98 LYS A CA 1
ATOM 753 C C . LYS A 1 98 ? 11.595 1.083 -18.982 1.00 63.72 98 LYS A C 1
ATOM 755 O O . LYS A 1 98 ? 11.890 -0.069 -18.658 1.00 63.72 98 LYS A O 1
ATOM 760 N N . GLY A 1 99 ? 10.723 1.441 -19.940 1.00 54.56 99 GLY A N 1
ATOM 761 C CA . GLY A 1 99 ? 10.008 0.604 -20.902 1.00 54.56 99 GLY A CA 1
ATOM 762 C C . GLY A 1 99 ? 10.309 -0.859 -20.712 1.00 54.56 99 GLY A C 1
ATOM 763 O O . GLY A 1 99 ? 11.342 -1.282 -21.208 1.00 54.56 99 GLY A O 1
ATOM 764 N N . LEU A 1 100 ? 9.470 -1.543 -19.916 1.00 55.56 100 LEU A N 1
ATOM 765 C CA . LEU A 1 100 ? 9.557 -2.960 -19.558 1.00 55.56 100 LEU A CA 1
ATOM 766 C C . LEU A 1 100 ? 10.903 -3.567 -19.996 1.00 55.56 100 LEU A C 1
ATOM 768 O O . LEU A 1 100 ? 10.944 -4.321 -20.960 1.00 55.56 100 LEU A O 1
ATOM 772 N N . HIS A 1 101 ? 12.013 -3.249 -19.313 1.00 48.91 101 HIS A N 1
ATOM 773 C CA . HIS A 1 101 ? 13.327 -3.860 -19.593 1.00 48.91 101 HIS A CA 1
ATOM 774 C C . HIS A 1 101 ? 13.347 -5.356 -19.189 1.00 48.91 101 HIS A C 1
ATOM 776 O O . HIS A 1 101 ? 14.366 -5.920 -18.797 1.00 48.91 101 HIS A O 1
ATOM 782 N N . ALA A 1 102 ? 12.180 -6.002 -19.256 1.00 50.91 102 ALA A N 1
ATOM 783 C CA . ALA A 1 102 ? 11.969 -7.337 -19.767 1.00 50.91 102 ALA A CA 1
ATOM 784 C C . ALA A 1 102 ? 12.726 -7.493 -21.091 1.00 50.91 102 ALA A C 1
ATOM 786 O O . ALA A 1 102 ? 12.156 -7.497 -22.178 1.00 50.91 102 ALA A O 1
ATOM 787 N N . ASN A 1 103 ? 14.032 -7.695 -20.968 1.00 50.41 103 ASN A N 1
ATOM 788 C CA . ASN A 1 103 ? 14.809 -8.514 -21.884 1.00 50.41 103 ASN A CA 1
ATOM 789 C C . ASN A 1 103 ? 14.213 -9.934 -21.863 1.00 50.41 103 ASN A C 1
ATOM 791 O O . ASN A 1 103 ? 14.816 -10.864 -21.342 1.00 50.41 103 ASN A O 1
ATOM 795 N N . PHE A 1 104 ? 12.971 -10.090 -22.325 1.00 54.38 104 PHE A N 1
ATOM 796 C CA . PHE A 1 104 ? 12.322 -11.389 -22.449 1.00 54.38 104 PHE A CA 1
ATOM 797 C C . PHE A 1 104 ? 12.860 -12.131 -23.674 1.00 54.38 104 PHE A C 1
ATOM 799 O O . PHE A 1 104 ? 12.807 -13.351 -23.691 1.00 54.38 104 PHE A O 1
ATOM 806 N N . PHE A 1 105 ? 13.454 -11.419 -24.639 1.00 48.28 105 PHE A N 1
ATOM 807 C CA . PHE A 1 105 ? 14.227 -11.993 -25.734 1.00 48.28 105 PHE A CA 1
ATOM 808 C C . PHE A 1 105 ? 15.358 -11.039 -26.127 1.00 48.28 105 PHE A C 1
ATOM 810 O O . PHE A 1 105 ? 15.097 -9.906 -26.522 1.00 48.28 105 PHE A O 1
ATOM 817 N N . HIS A 1 106 ? 16.601 -11.509 -26.032 1.00 46.47 106 HIS A N 1
ATOM 818 C CA . HIS A 1 106 ? 17.663 -11.057 -26.926 1.00 46.47 106 HIS A CA 1
ATOM 819 C C . HIS A 1 106 ? 17.528 -11.909 -28.197 1.00 46.47 106 HIS A C 1
ATOM 821 O O . HIS A 1 106 ? 17.857 -13.093 -28.128 1.00 46.47 106 HIS A O 1
ATOM 827 N N . PRO A 1 107 ? 16.990 -11.406 -29.320 1.00 53.31 107 PRO A N 1
ATOM 828 C CA . PRO A 1 107 ? 17.368 -11.957 -30.607 1.00 53.31 107 PRO A CA 1
ATOM 829 C C . PRO A 1 107 ? 18.803 -11.500 -30.897 1.00 53.31 107 PRO A C 1
ATOM 831 O O . PRO A 1 107 ? 19.139 -10.330 -30.704 1.00 53.31 107 PRO A O 1
ATOM 834 N N . GLU A 1 108 ? 19.632 -12.469 -31.257 1.00 43.75 108 GLU A N 1
ATOM 835 C CA . GLU A 1 108 ? 20.988 -12.296 -31.785 1.00 43.75 108 GLU A CA 1
ATOM 836 C C . GLU A 1 108 ? 21.069 -11.346 -32.990 1.00 43.75 108 GLU A C 1
ATOM 838 O O . GLU A 1 108 ? 20.121 -11.329 -33.812 1.00 43.75 108 GLU A O 1
#

Radius of gyration: 20.86 Å; chains: 1; bounding box: 46×48×50 Å